Protein AF-A0A7V6G7B2-F1 (afdb_monomer)

Secondary structure (DSSP, 8-state):
--GGG-S-B-S-SSSSHHHHHHH-GGGGGSHHHHTT-BEES-TTB-TTS-BHHHHHGGG-HHHHHHHHHHHH-GGGS-TT---SS-EE--

Foldseek 3Di:
DCQLADLAAEADVDQALVVVCVVPVCNCSRNNSVVLLYKHQQQQQDPVRDGCCVVCVVVPVVLVVVLVCCSVPVVVDDPPDDRDGMDRHD

Structure (mmCIF, N/CA/C/O backbone):
data_AF-A0A7V6G7B2-F1
#
_entry.id   AF-A0A7V6G7B2-F1
#
loop_
_atom_site.group_PDB
_atom_site.id
_atom_site.type_symbol
_atom_site.label_atom_id
_atom_site.label_alt_id
_atom_site.label_comp_id
_atom_site.label_asym_id
_atom_site.label_entity_id
_atom_site.label_seq_id
_atom_site.pdbx_PDB_ins_code
_atom_site.Cartn_x
_atom_site.Cartn_y
_atom_site.Cartn_z
_atom_site.occupancy
_atom_site.B_iso_or_equiv
_atom_site.auth_seq_id
_atom_site.auth_comp_id
_atom_site.auth_asym_id
_atom_site.auth_atom_id
_atom_site.pdbx_PDB_model_num
ATOM 1 N N . HIS A 1 1 ? -19.817 12.888 3.927 1.00 49.16 1 HIS A N 1
ATOM 2 C CA . HIS A 1 1 ? -19.770 12.362 5.312 1.00 49.16 1 HIS A CA 1
ATOM 3 C C . HIS A 1 1 ? -19.268 10.916 5.469 1.00 49.16 1 HIS A C 1
ATOM 5 O O . HIS A 1 1 ? -18.979 10.541 6.598 1.00 49.16 1 HIS A O 1
ATOM 11 N N . HIS A 1 2 ? -19.105 10.104 4.412 1.00 60.56 2 HIS A N 1
ATOM 12 C CA . HIS A 1 2 ? -18.669 8.699 4.565 1.00 60.56 2 HIS A CA 1
ATOM 13 C C . HIS A 1 2 ? -17.145 8.478 4.540 1.00 60.56 2 HIS A C 1
ATOM 15 O O . HIS A 1 2 ? -16.680 7.482 5.079 1.00 60.56 2 HIS A O 1
ATOM 21 N N . PHE A 1 3 ? -16.366 9.417 3.990 1.00 61.47 3 PHE A N 1
ATOM 22 C CA . PHE A 1 3 ? -14.918 9.248 3.794 1.00 61.47 3 PHE A CA 1
ATOM 23 C C . PHE A 1 3 ? -14.135 9.058 5.105 1.00 61.47 3 PHE A C 1
ATOM 25 O O . PHE A 1 3 ? -13.314 8.156 5.206 1.00 61.47 3 PHE A O 1
ATOM 32 N N . ALA A 1 4 ? -14.462 9.822 6.154 1.00 74.56 4 ALA A N 1
ATOM 33 C CA . ALA A 1 4 ? -13.789 9.715 7.454 1.00 74.56 4 ALA A CA 1
ATOM 34 C C . ALA A 1 4 ? -14.009 8.364 8.169 1.00 74.56 4 ALA A C 1
ATOM 36 O O . ALA A 1 4 ? -13.291 8.049 9.115 1.00 74.56 4 ALA A O 1
ATOM 37 N N . LYS A 1 5 ? -15.000 7.567 7.739 1.00 85.31 5 LYS A N 1
ATOM 38 C CA . LYS A 1 5 ? -15.350 6.276 8.353 1.00 85.31 5 LYS A CA 1
ATOM 39 C C . LYS A 1 5 ? -14.755 5.064 7.631 1.00 85.31 5 LYS A C 1
ATOM 41 O O . LYS A 1 5 ? -14.954 3.955 8.115 1.00 85.31 5 LYS A O 1
ATOM 46 N N . ALA A 1 6 ? -14.074 5.254 6.500 1.00 90.38 6 ALA A N 1
ATOM 47 C CA . ALA A 1 6 ? -13.484 4.153 5.748 1.00 90.38 6 ALA A CA 1
ATOM 48 C C . ALA A 1 6 ? -12.397 3.438 6.570 1.00 90.38 6 ALA A C 1
ATOM 50 O O . ALA A 1 6 ? -11.550 4.088 7.182 1.00 90.38 6 ALA A O 1
ATOM 51 N N . ASP A 1 7 ? -12.417 2.104 6.564 1.00 92.12 7 ASP A N 1
ATOM 52 C CA . ASP A 1 7 ? -11.444 1.263 7.277 1.00 92.12 7 ASP A CA 1
ATOM 53 C C . ASP A 1 7 ? -10.065 1.243 6.610 1.00 92.12 7 ASP A C 1
ATOM 55 O O . ASP A 1 7 ? -9.058 0.956 7.252 1.00 92.12 7 ASP A O 1
ATOM 59 N N . VAL A 1 8 ? -10.014 1.520 5.307 1.00 93.44 8 VAL A N 1
ATOM 60 C CA . VAL A 1 8 ? -8.788 1.514 4.509 1.00 93.44 8 VAL A CA 1
ATOM 61 C C . VAL A 1 8 ? -8.743 2.759 3.639 1.00 93.44 8 VAL A C 1
ATOM 63 O O . VAL A 1 8 ? -9.739 3.136 3.024 1.00 93.44 8 VAL A O 1
ATOM 66 N N . TRP A 1 9 ? -7.566 3.372 3.558 1.00 94.81 9 TRP A N 1
ATOM 67 C CA . TRP A 1 9 ? -7.261 4.409 2.581 1.00 94.81 9 TRP A CA 1
ATOM 68 C C . TRP A 1 9 ? -6.222 3.878 1.593 1.00 94.81 9 TRP A C 1
ATOM 70 O O . TRP A 1 9 ? -5.070 3.657 1.954 1.00 94.81 9 TRP A O 1
ATOM 80 N N . LEU A 1 10 ?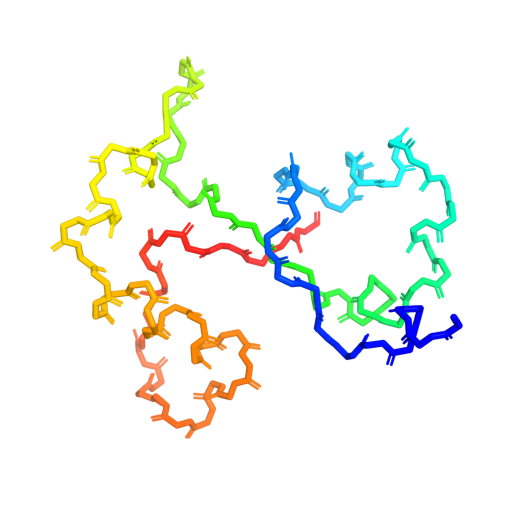 -6.640 3.680 0.342 1.00 93.88 10 LEU A N 1
ATOM 81 C CA . LEU A 1 10 ? -5.763 3.336 -0.779 1.00 93.88 10 LEU A CA 1
ATOM 82 C C . LEU A 1 10 ? -5.353 4.580 -1.576 1.00 93.88 10 LEU A C 1
ATOM 84 O O . LEU A 1 10 ? -6.140 5.516 -1.713 1.00 93.88 10 LEU A O 1
ATOM 88 N N . ASN A 1 11 ? -4.163 4.543 -2.175 1.00 93.12 11 ASN A N 1
ATOM 89 C CA . ASN A 1 11 ? -3.622 5.618 -3.010 1.00 93.12 11 ASN A CA 1
ATOM 90 C C . ASN A 1 11 ? -3.423 6.946 -2.252 1.00 93.12 11 ASN A C 1
ATOM 92 O O . ASN A 1 11 ? -3.773 8.020 -2.744 1.00 93.12 11 ASN A O 1
ATOM 96 N N . ALA A 1 12 ? -2.881 6.882 -1.034 1.00 94.19 12 ALA A N 1
ATOM 97 C CA . ALA A 1 12 ? -2.398 8.077 -0.353 1.00 94.19 12 ALA A CA 1
ATOM 98 C C . ALA A 1 12 ? -1.306 8.753 -1.208 1.00 94.19 12 ALA A C 1
ATOM 100 O O . ALA A 1 12 ? -0.465 8.048 -1.767 1.00 94.19 12 ALA A O 1
ATOM 101 N N . PRO A 1 13 ? -1.289 10.093 -1.317 1.00 91.44 13 PRO A N 1
ATOM 102 C CA . PRO A 1 13 ? -0.370 10.820 -2.198 1.00 91.44 13 PRO A CA 1
ATOM 103 C C . PRO A 1 13 ? 1.034 11.026 -1.598 1.00 91.44 13 PRO A C 1
ATOM 105 O O . PRO A 1 13 ? 1.819 11.804 -2.131 1.00 91.44 13 PRO A O 1
ATOM 108 N N . VAL A 1 14 ? 1.344 10.360 -0.483 1.00 91.75 14 VAL A N 1
ATOM 109 C CA . VAL A 1 14 ? 2.569 10.527 0.316 1.00 91.75 14 VAL A CA 1
ATOM 110 C C . VAL A 1 14 ? 3.141 9.180 0.750 1.00 91.75 14 VAL A C 1
ATOM 112 O O . VAL A 1 14 ? 2.442 8.163 0.728 1.00 91.75 14 VAL A O 1
ATOM 115 N N . ALA A 1 15 ? 4.410 9.172 1.159 1.00 88.06 15 ALA A N 1
ATOM 116 C CA . ALA A 1 15 ? 5.139 7.953 1.496 1.00 88.06 15 ALA A CA 1
ATOM 117 C C . ALA A 1 15 ? 5.114 7.619 3.001 1.00 88.06 15 ALA A C 1
ATOM 119 O O . ALA A 1 15 ? 5.451 6.495 3.375 1.00 88.06 15 ALA A O 1
ATOM 120 N N . SER A 1 16 ? 4.689 8.551 3.863 1.00 92.81 16 SER A N 1
ATOM 121 C CA . SER A 1 16 ? 4.599 8.348 5.320 1.00 92.81 16 SER A CA 1
ATOM 122 C C . SER A 1 16 ? 3.336 8.946 5.94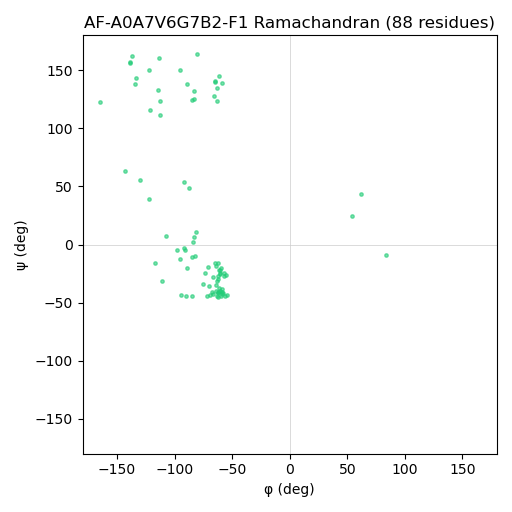3 1.00 92.81 16 SER A C 1
ATOM 124 O O . SER A 1 16 ? 2.746 9.887 5.409 1.00 92.81 16 SER A O 1
ATOM 126 N N . LEU A 1 17 ? 2.918 8.423 7.103 1.00 93.06 17 LEU A N 1
ATOM 127 C CA . LEU A 1 17 ? 1.785 8.991 7.843 1.00 93.06 17 LEU A CA 1
ATOM 128 C C . LEU A 1 17 ? 2.090 10.418 8.310 1.00 93.06 17 LEU A C 1
ATOM 130 O O . LEU A 1 17 ? 1.206 11.267 8.301 1.00 93.06 17 LEU A O 1
ATOM 134 N N . GLN A 1 18 ? 3.345 10.704 8.663 1.00 93.25 18 GLN A N 1
ATOM 135 C CA . GLN A 1 18 ? 3.748 12.044 9.084 1.00 93.25 18 GLN A CA 1
ATOM 136 C C . GLN A 1 18 ? 3.549 13.079 7.971 1.00 93.25 18 GLN A C 1
ATOM 138 O O . GLN A 1 18 ? 2.998 14.148 8.221 1.00 93.25 18 GLN A O 1
ATOM 143 N N . GLU A 1 19 ? 3.958 12.768 6.739 1.00 93.50 19 GLU A N 1
ATOM 144 C CA . GLU A 1 19 ? 3.718 13.642 5.585 1.00 93.50 19 GLU A CA 1
ATOM 145 C C . GLU A 1 19 ? 2.221 13.855 5.348 1.00 93.50 19 GLU A C 1
ATOM 147 O O . GLU A 1 19 ? 1.797 14.979 5.089 1.00 93.50 19 GLU A O 1
ATOM 152 N N . LEU A 1 20 ? 1.413 12.802 5.503 1.00 94.19 20 LEU A N 1
ATOM 153 C CA . LEU A 1 20 ? -0.039 12.888 5.371 1.00 94.1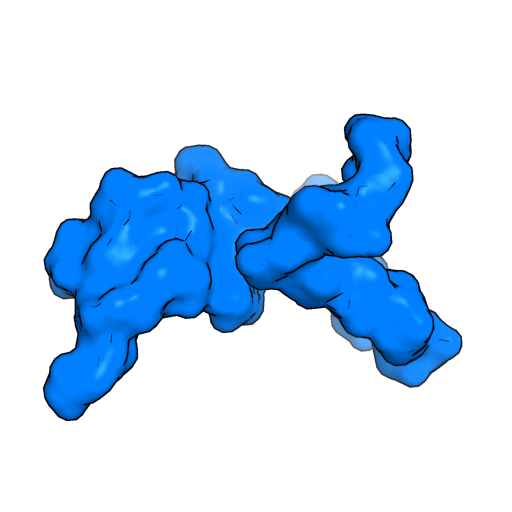9 20 LEU A CA 1
ATOM 154 C C . LEU A 1 20 ? -0.651 13.874 6.376 1.00 94.19 20 LEU A C 1
ATOM 156 O O . LEU A 1 20 ? -1.505 14.683 6.015 1.00 94.19 20 LEU A O 1
ATOM 160 N N . TYR A 1 21 ? -0.209 13.822 7.631 1.00 93.12 21 TYR A N 1
ATOM 161 C CA . TYR A 1 21 ? -0.671 14.730 8.679 1.00 93.12 21 TYR A CA 1
ATOM 162 C C . TYR A 1 21 ? -0.175 16.160 8.471 1.00 93.12 21 TYR A C 1
ATOM 164 O O . TYR A 1 21 ? -0.926 17.104 8.697 1.00 93.12 21 TYR A O 1
ATOM 172 N N . ASN A 1 22 ? 1.045 16.327 7.956 1.00 94.44 22 ASN A N 1
ATOM 173 C CA . ASN A 1 22 ? 1.586 17.640 7.611 1.00 94.44 22 ASN A CA 1
ATOM 174 C C . ASN A 1 22 ? 0.831 18.299 6.441 1.00 94.44 22 ASN A C 1
ATOM 176 O O . ASN A 1 22 ? 0.804 19.524 6.358 1.00 94.44 22 ASN A O 1
ATOM 180 N N . MET A 1 23 ? 0.228 17.515 5.535 1.00 92.75 23 MET A N 1
ATOM 181 C CA . MET A 1 23 ? -0.632 18.058 4.475 1.00 92.75 23 MET A CA 1
ATOM 182 C C . MET A 1 23 ? -1.924 18.660 5.035 1.00 92.75 23 MET A C 1
ATOM 184 O O . MET A 1 23 ? -2.385 19.684 4.538 1.00 92.75 23 MET A O 1
ATOM 188 N N . ASP A 1 24 ? -2.529 17.997 6.024 1.00 91.12 2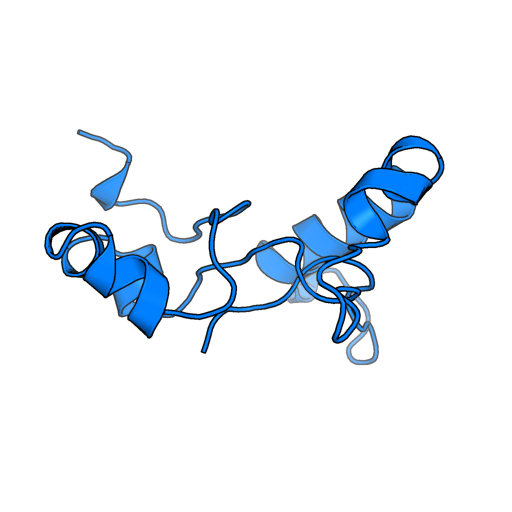4 ASP A N 1
ATOM 189 C CA . ASP A 1 24 ? -3.735 18.459 6.711 1.00 91.12 24 ASP A CA 1
ATOM 190 C C . ASP A 1 24 ? -3.930 17.677 8.019 1.00 91.12 24 ASP A C 1
ATOM 192 O O . ASP A 1 24 ? -4.090 16.451 8.012 1.00 91.12 24 ASP A O 1
ATOM 196 N N . GLU A 1 25 ? -3.991 18.384 9.146 1.00 90.31 25 GLU A N 1
ATOM 197 C CA . GLU A 1 25 ? -4.174 17.771 10.466 1.00 90.31 25 GLU A CA 1
ATOM 198 C C . GLU A 1 25 ? -5.493 16.986 10.574 1.00 90.31 25 GLU A C 1
ATOM 200 O O . GLU A 1 25 ? -5.603 16.033 11.349 1.00 90.31 25 GLU A O 1
ATOM 205 N N . ARG A 1 26 ? -6.507 17.312 9.758 1.00 91.00 26 ARG A N 1
ATOM 206 C CA . ARG A 1 26 ? -7.796 16.601 9.749 1.00 91.00 26 ARG A CA 1
ATOM 207 C C . ARG A 1 26 ? -7.663 15.145 9.314 1.00 91.00 26 ARG A C 1
ATOM 209 O O . ARG A 1 26 ? -8.556 14.357 9.626 1.00 91.00 26 ARG A O 1
ATOM 216 N N . HIS A 1 27 ? -6.570 14.752 8.655 1.00 91.38 27 HIS A N 1
ATOM 217 C CA . HIS A 1 27 ? -6.311 13.346 8.340 1.00 91.38 27 HIS A CA 1
ATOM 218 C C . HIS A 1 27 ? -6.198 12.475 9.602 1.00 91.38 27 HIS A C 1
ATOM 220 O O . HIS A 1 27 ? -6.557 11.300 9.547 1.00 91.38 27 HIS A O 1
ATOM 226 N N . HIS A 1 28 ? -5.832 13.040 10.763 1.00 88.88 28 HIS A N 1
ATOM 227 C CA . HIS A 1 28 ? -5.880 12.334 12.053 1.00 88.88 28 HIS A CA 1
ATOM 228 C C . HIS A 1 28 ? -7.294 11.891 12.463 1.00 88.88 28 HIS A C 1
ATOM 230 O O . HIS A 1 28 ? -7.454 10.984 13.283 1.00 88.88 28 HIS A O 1
ATOM 236 N N . LEU A 1 29 ? -8.338 12.519 11.916 1.00 89.94 29 LEU A N 1
ATOM 237 C CA . LEU A 1 29 ? -9.730 12.194 12.229 1.00 89.94 29 LEU A CA 1
ATOM 238 C C . LEU A 1 29 ? -10.244 10.987 11.437 1.00 89.94 29 LEU A C 1
ATOM 240 O O . LEU A 1 29 ? -11.354 10.519 11.693 1.00 89.94 29 LEU A O 1
ATOM 244 N N . PHE A 1 30 ? -9.488 10.500 10.449 1.00 91.69 30 PHE A N 1
ATOM 245 C CA . PHE A 1 30 ? -9.942 9.409 9.595 1.00 91.69 30 PHE A CA 1
ATOM 246 C C . PHE A 1 30 ? -9.676 8.074 10.279 1.00 91.69 30 PHE A C 1
ATOM 248 O O . PHE A 1 30 ? -8.567 7.807 10.743 1.00 91.69 30 PHE A O 1
ATOM 255 N N . LYS A 1 31 ? -10.688 7.203 10.288 1.00 93.69 31 LYS A N 1
ATOM 256 C CA . LYS A 1 31 ? -10.592 5.870 10.892 1.00 93.69 31 LYS A CA 1
ATOM 257 C C . LYS A 1 31 ? -9.411 5.069 10.330 1.00 93.69 31 LYS A C 1
ATOM 259 O O . LYS A 1 31 ? -8.652 4.486 11.099 1.00 93.69 31 LYS A O 1
ATOM 264 N N . SER A 1 32 ? -9.211 5.098 9.014 1.00 93.38 32 SER A N 1
ATOM 265 C CA . SER A 1 32 ? -8.079 4.452 8.340 1.00 93.38 32 SER A CA 1
ATOM 266 C C . SER A 1 32 ? -6.720 4.963 8.829 1.00 93.38 32 SER A C 1
ATOM 268 O O . SER A 1 32 ? -5.824 4.155 9.057 1.00 93.38 32 SER A O 1
ATOM 270 N N . ALA A 1 33 ? -6.561 6.270 9.054 1.00 92.25 33 ALA A N 1
ATOM 271 C CA . ALA A 1 33 ? -5.326 6.854 9.580 1.00 92.25 33 ALA A CA 1
ATOM 272 C C . ALA A 1 33 ? -5.081 6.461 11.046 1.00 92.25 33 ALA A C 1
ATOM 274 O O . ALA A 1 33 ? -3.984 6.029 11.393 1.00 92.25 33 ALA A O 1
ATOM 275 N N . GLN A 1 34 ? -6.122 6.502 11.883 1.00 91.88 34 GLN A N 1
ATOM 276 C CA . GLN A 1 34 ? -6.058 6.071 13.287 1.00 91.88 34 GLN A CA 1
ATOM 277 C C . GLN A 1 34 ? -5.702 4.586 13.427 1.00 91.88 34 GLN A C 1
ATOM 279 O O . GLN A 1 34 ? -4.951 4.204 14.318 1.00 91.88 34 GLN A O 1
ATOM 284 N N . GLN A 1 35 ? -6.210 3.745 12.525 1.00 93.00 35 GLN A N 1
ATOM 285 C CA . GLN A 1 35 ? -5.898 2.314 12.466 1.00 93.00 35 GLN A CA 1
ATOM 286 C C . GLN A 1 35 ? -4.599 2.013 11.698 1.00 93.00 35 GLN A C 1
ATOM 288 O O . GLN A 1 35 ? -4.252 0.847 11.500 1.00 93.00 35 GLN A O 1
ATOM 293 N N . GLN A 1 36 ? -3.896 3.050 11.231 1.00 93.00 36 GLN A N 1
ATOM 294 C CA . GLN A 1 36 ? -2.708 2.966 10.381 1.00 93.00 36 GLN A CA 1
ATOM 295 C C . GLN A 1 36 ? -2.925 2.139 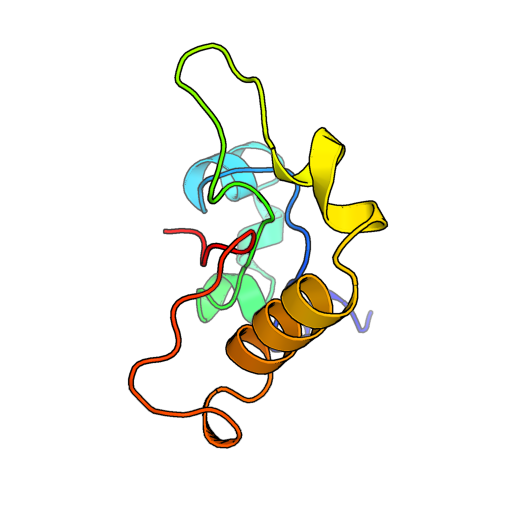9.102 1.00 93.00 36 GLN A C 1
ATOM 297 O O . GLN A 1 36 ? -1.983 1.607 8.534 1.00 93.00 36 GLN A O 1
ATOM 302 N N . ARG A 1 37 ? -4.160 2.007 8.616 1.00 95.25 37 ARG A N 1
ATOM 303 C CA . ARG A 1 37 ? -4.540 1.286 7.389 1.00 95.25 37 ARG A CA 1
ATOM 304 C C . ARG A 1 37 ? -4.547 2.234 6.186 1.00 95.25 37 ARG A C 1
ATOM 306 O O . ARG A 1 37 ? -5.544 2.355 5.471 1.00 95.25 37 ARG A O 1
ATOM 313 N N . VAL A 1 38 ? -3.429 2.927 5.990 1.00 96.06 38 VAL A N 1
ATOM 314 C CA . VAL A 1 38 ? -3.214 3.860 4.879 1.00 96.06 38 VAL A CA 1
ATOM 315 C C . VAL A 1 38 ? -2.123 3.310 3.975 1.00 96.06 38 VAL A C 1
ATOM 317 O O . VAL A 1 38 ? -1.073 2.884 4.457 1.00 96.06 38 VAL A O 1
ATOM 320 N N . TYR A 1 39 ? -2.375 3.315 2.671 1.00 96.50 39 TYR A N 1
ATOM 321 C CA . TYR A 1 39 ? -1.517 2.685 1.681 1.00 96.50 39 TYR A CA 1
ATOM 322 C C . TYR A 1 39 ? -1.263 3.605 0.490 1.00 96.50 39 TYR A C 1
ATOM 324 O O . TYR A 1 39 ? -2.162 4.316 0.040 1.00 96.50 39 TYR A O 1
ATOM 332 N N . GLY A 1 40 ? -0.051 3.550 -0.053 1.00 95.19 40 GLY A N 1
ATOM 333 C CA . GLY A 1 40 ? 0.375 4.340 -1.209 1.00 95.19 40 GLY A CA 1
ATOM 334 C C . GLY A 1 40 ? 1.220 3.510 -2.170 1.00 95.19 40 GLY A C 1
ATOM 335 O O . GLY A 1 40 ? 1.824 2.514 -1.774 1.00 95.19 40 GLY A O 1
ATOM 336 N N . PHE A 1 41 ? 1.279 3.908 -3.438 1.00 94.56 41 PHE A N 1
ATOM 337 C CA . PHE A 1 41 ? 2.009 3.175 -4.479 1.00 94.56 41 PHE A CA 1
ATOM 338 C C . PHE A 1 41 ? 3.484 3.588 -4.571 1.00 94.56 41 PHE A C 1
ATOM 340 O O . PHE A 1 41 ? 3.984 3.902 -5.646 1.00 94.56 41 PHE A O 1
ATOM 347 N N . 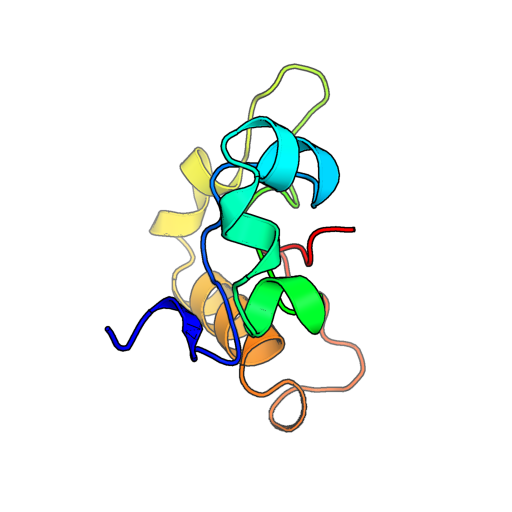PHE A 1 42 ? 4.185 3.639 -3.436 1.00 93.44 42 PHE A N 1
ATOM 348 C CA . PHE A 1 42 ? 5.563 4.143 -3.355 1.00 93.44 42 PHE A CA 1
ATOM 349 C C . PHE A 1 42 ? 6.621 3.052 -3.141 1.00 93.44 42 PHE A C 1
ATOM 351 O O . PHE A 1 42 ? 7.793 3.391 -2.970 1.00 93.44 42 PHE A O 1
ATOM 358 N N . ALA A 1 43 ? 6.255 1.762 -3.201 1.00 91.94 43 ALA A N 1
ATOM 359 C CA . ALA A 1 43 ? 7.161 0.640 -2.897 1.00 91.94 43 ALA A CA 1
ATOM 360 C C . ALA A 1 43 ? 8.431 0.623 -3.755 1.00 91.94 43 ALA A C 1
ATOM 362 O O . ALA A 1 43 ? 9.463 0.100 -3.341 1.00 91.94 43 ALA A O 1
ATOM 363 N N . ARG A 1 44 ? 8.353 1.182 -4.966 1.00 92.56 44 ARG A N 1
ATOM 364 C CA . ARG A 1 44 ? 9.423 1.146 -5.967 1.00 92.56 44 ARG A CA 1
ATOM 365 C C . ARG A 1 44 ? 9.851 2.545 -6.394 1.00 92.56 44 ARG A C 1
ATOM 367 O O . ARG A 1 44 ? 10.143 2.789 -7.563 1.00 92.56 44 ARG A O 1
ATOM 374 N N . THR A 1 45 ? 9.903 3.448 -5.419 1.00 91.94 45 THR A N 1
ATOM 375 C CA . THR A 1 45 ? 10.479 4.786 -5.573 1.00 91.94 45 THR A CA 1
ATOM 376 C C . THR A 1 45 ? 11.990 4.729 -5.343 1.00 91.94 45 THR A C 1
ATOM 378 O O . THR A 1 45 ? 12.455 4.266 -4.304 1.00 91.94 45 THR A O 1
ATOM 381 N N . LYS A 1 46 ? 12.778 5.188 -6.318 1.00 89.31 46 LYS A N 1
ATOM 382 C CA . LYS A 1 46 ? 14.240 5.314 -6.206 1.00 89.31 46 LYS A CA 1
ATOM 383 C C . LYS A 1 46 ? 14.614 6.593 -5.449 1.00 89.31 46 LYS A C 1
ATOM 385 O O . LYS A 1 46 ? 13.826 7.530 -5.385 1.00 89.31 46 LYS A O 1
ATOM 390 N N . ALA A 1 47 ? 15.862 6.688 -4.982 1.00 85.44 47 ALA A N 1
ATOM 391 C CA . ALA A 1 47 ? 16.384 7.888 -4.309 1.00 85.44 47 ALA A CA 1
ATOM 392 C C . ALA A 1 47 ? 16.252 9.182 -5.144 1.00 85.44 47 ALA A C 1
ATOM 394 O O . ALA A 1 47 ? 16.143 10.265 -4.583 1.00 85.44 47 ALA A O 1
ATOM 395 N N . GLY A 1 48 ? 16.222 9.071 -6.478 1.00 85.56 48 GLY A N 1
ATOM 396 C CA . GLY A 1 48 ? 15.983 10.196 -7.391 1.00 85.56 48 GLY A CA 1
ATOM 397 C C . GLY A 1 48 ? 14.508 10.561 -7.614 1.00 85.56 48 GLY A C 1
ATOM 398 O O . GLY A 1 48 ? 14.228 11.350 -8.507 1.00 85.56 48 GLY A O 1
ATOM 399 N N . GLY A 1 49 ? 13.560 9.958 -6.887 1.00 83.00 49 GLY A N 1
ATOM 400 C CA . GLY A 1 49 ? 12.120 10.237 -6.997 1.00 83.00 49 GLY A CA 1
ATOM 401 C C . GLY A 1 49 ? 11.386 9.498 -8.124 1.00 83.00 49 GLY A C 1
ATOM 402 O O . GLY A 1 49 ? 10.158 9.504 -8.157 1.00 83.00 49 GLY A O 1
ATOM 403 N N . ALA A 1 50 ? 12.105 8.813 -9.019 1.00 88.06 50 ALA A N 1
ATOM 404 C CA . ALA A 1 50 ? 11.498 7.966 -10.046 1.00 88.06 50 ALA A CA 1
ATOM 405 C C . ALA A 1 50 ? 10.785 6.766 -9.407 1.00 88.06 50 ALA A C 1
ATOM 407 O O . ALA A 1 50 ? 11.395 6.036 -8.620 1.00 88.06 50 ALA A O 1
ATOM 408 N N . ASN A 1 51 ? 9.518 6.553 -9.758 1.00 91.12 51 ASN A N 1
ATOM 409 C CA . ASN A 1 51 ? 8.686 5.492 -9.203 1.00 91.12 51 ASN A CA 1
ATOM 410 C C . ASN A 1 51 ? 8.175 4.566 -10.315 1.00 91.12 51 ASN A C 1
ATOM 412 O O . ASN A 1 51 ? 7.388 4.978 -11.165 1.00 91.12 51 ASN A O 1
ATOM 416 N N . ASP A 1 52 ? 8.609 3.303 -10.260 1.00 91.06 52 ASP A N 1
ATOM 417 C CA . ASP A 1 52 ? 8.300 2.255 -11.247 1.00 91.06 52 ASP A CA 1
ATOM 418 C C . ASP A 1 52 ? 6.796 1.958 -11.359 1.00 91.06 52 ASP A C 1
ATOM 420 O O . ASP A 1 52 ? 6.340 1.478 -12.392 1.00 91.06 52 ASP A O 1
ATOM 424 N N . PHE A 1 53 ? 5.989 2.272 -10.337 1.00 90.50 53 PHE A N 1
ATOM 425 C CA . PHE A 1 53 ? 4.534 2.146 -10.450 1.00 90.50 53 PHE A CA 1
ATOM 426 C C . PHE A 1 53 ? 3.987 2.947 -11.639 1.00 90.50 53 PHE A C 1
ATOM 428 O O . PHE A 1 53 ? 3.207 2.422 -12.429 1.00 90.50 53 PHE A O 1
ATOM 435 N N . TRP A 1 54 ? 4.447 4.186 -11.820 1.00 89.38 54 TRP A N 1
ATOM 436 C CA . TRP A 1 54 ? 3.976 5.045 -12.910 1.00 89.38 54 TRP A CA 1
ATOM 437 C C . TRP A 1 54 ? 4.459 4.588 -14.288 1.00 89.38 54 TRP A C 1
ATOM 439 O O . TRP A 1 54 ? 3.865 4.960 -15.296 1.00 89.38 54 TRP A O 1
ATOM 449 N N . GLU A 1 55 ? 5.513 3.774 -14.331 1.00 89.38 55 GLU A N 1
ATOM 450 C CA . GLU A 1 55 ? 6.135 3.299 -15.565 1.00 89.38 55 GLU A CA 1
ATOM 451 C C . GLU A 1 55 ? 5.578 1.935 -16.002 1.00 89.38 55 GLU A C 1
ATOM 453 O O . GLU A 1 55 ? 5.296 1.739 -17.183 1.00 89.38 55 GLU A O 1
ATOM 458 N N . SER A 1 56 ? 5.393 0.988 -15.070 1.00 92.00 56 SER A N 1
ATOM 459 C CA . SER A 1 56 ? 5.099 -0.415 -15.400 1.00 92.00 56 SER A CA 1
ATOM 460 C C . SER A 1 56 ? 3.743 -0.941 -14.924 1.00 92.00 56 SER A C 1
ATOM 462 O O . SER A 1 56 ? 3.293 -1.970 -15.430 1.00 92.00 56 SER A O 1
ATOM 464 N N . ALA A 1 57 ? 3.045 -0.269 -14.001 1.00 92.25 57 ALA A N 1
ATOM 465 C CA . ALA A 1 57 ? 1.814 -0.819 -13.419 1.00 92.25 57 ALA A CA 1
ATOM 466 C C . ALA A 1 57 ? 0.686 -1.013 -14.443 1.00 92.25 57 ALA A C 1
ATOM 468 O O . ALA A 1 57 ? -0.082 -1.967 -14.339 1.00 92.25 57 ALA A O 1
ATOM 469 N N . VAL A 1 58 ? 0.622 -0.160 -15.472 1.00 92.06 58 VAL A N 1
ATOM 470 C CA . VAL A 1 58 ? -0.368 -0.273 -16.559 1.00 92.06 58 VAL A CA 1
ATOM 471 C C . VAL A 1 58 ? -0.227 -1.577 -17.352 1.00 92.06 58 VAL A C 1
ATOM 473 O O . VAL A 1 58 ? -1.219 -2.112 -17.838 1.00 92.06 58 VAL A O 1
ATOM 476 N N . ALA A 1 59 ? 0.991 -2.116 -17.445 1.00 94.69 59 ALA A N 1
ATOM 477 C CA . ALA A 1 59 ? 1.266 -3.390 -18.103 1.00 94.69 59 ALA A CA 1
ATOM 478 C C . ALA A 1 59 ? 1.042 -4.601 -17.178 1.00 94.69 59 ALA A C 1
ATOM 480 O O . ALA A 1 59 ? 1.031 -5.736 -17.6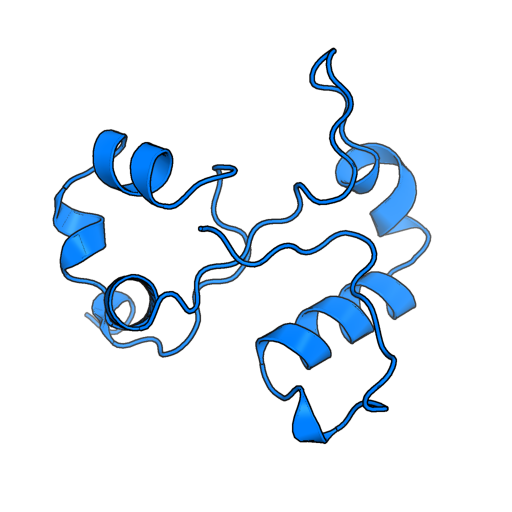52 1.00 94.69 59 ALA A O 1
ATOM 481 N N . HIS A 1 60 ? 0.854 -4.372 -15.874 1.00 94.75 60 HIS A N 1
ATOM 482 C CA . HIS A 1 60 ? 0.730 -5.412 -14.849 1.00 94.75 60 HIS A CA 1
ATOM 483 C C . HIS A 1 60 ? -0.501 -5.215 -13.943 1.00 94.75 60 HIS A C 1
ATOM 485 O O . HIS A 1 60 ? -0.362 -5.154 -12.714 1.00 94.75 60 HIS A O 1
ATOM 491 N N . PRO A 1 61 ? -1.720 -5.117 -14.510 1.00 94.00 61 PRO A N 1
ATOM 492 C CA . PRO A 1 61 ? -2.940 -4.921 -13.725 1.00 94.00 61 PRO A CA 1
ATOM 493 C C . PRO A 1 61 ? -3.226 -6.087 -12.768 1.00 94.00 61 PRO A C 1
ATOM 495 O O . PRO A 1 61 ? -3.830 -5.886 -11.717 1.00 94.00 61 PRO A O 1
ATOM 498 N N . ASP A 1 62 ? -2.765 -7.295 -13.092 1.00 95.50 62 ASP A N 1
ATOM 499 C CA . ASP A 1 62 ? -2.856 -8.481 -12.242 1.00 95.50 62 ASP A CA 1
ATOM 500 C C . ASP A 1 62 ? -2.052 -8.323 -10.943 1.00 95.50 62 ASP A C 1
ATOM 502 O O . ASP A 1 62 ? -2.530 -8.691 -9.869 1.00 95.50 62 ASP A O 1
ATOM 506 N N . ILE A 1 63 ? -0.860 -7.724 -11.018 1.00 95.75 63 ILE A N 1
ATOM 507 C CA . ILE A 1 63 ? -0.031 -7.449 -9.840 1.00 95.75 63 ILE A CA 1
ATOM 508 C C . ILE A 1 63 ? -0.648 -6.323 -9.009 1.00 95.75 63 ILE A C 1
ATOM 510 O O . ILE A 1 63 ? -0.747 -6.443 -7.791 1.00 95.75 63 ILE A O 1
ATOM 514 N N . VAL A 1 64 ? -1.113 -5.250 -9.659 1.00 95.69 64 VAL A N 1
ATOM 515 C CA . VAL A 1 64 ? -1.795 -4.144 -8.965 1.00 95.69 64 VAL A CA 1
ATOM 516 C C . VAL A 1 64 ? -3.025 -4.653 -8.215 1.00 95.69 64 VAL A C 1
ATOM 518 O O . VAL A 1 64 ? -3.245 -4.277 -7.065 1.00 95.69 64 VAL A O 1
ATOM 521 N N . LEU A 1 65 ? -3.805 -5.547 -8.828 1.00 95.56 65 LEU A N 1
ATOM 522 C CA . LEU A 1 65 ? -4.961 -6.150 -8.178 1.00 95.56 65 LEU A CA 1
ATOM 523 C C . LEU A 1 65 ? -4.556 -6.988 -6.960 1.00 95.56 65 LEU A C 1
ATOM 525 O O . LEU A 1 65 ? -5.178 -6.847 -5.911 1.00 95.56 65 LEU A O 1
ATOM 529 N N . LYS A 1 66 ? -3.507 -7.814 -7.061 1.00 96.25 66 LYS A N 1
ATOM 530 C CA . LYS A 1 66 ? -3.006 -8.601 -5.919 1.00 96.25 66 LYS A CA 1
ATOM 531 C C . LYS A 1 66 ? -2.530 -7.714 -4.766 1.00 96.25 66 LYS A C 1
ATOM 533 O O . LYS A 1 66 ? -2.853 -7.999 -3.619 1.00 96.25 66 LYS A O 1
ATOM 538 N N . ASP A 1 67 ? -1.848 -6.609 -5.053 1.00 96.69 67 ASP A N 1
ATOM 539 C CA . ASP A 1 67 ? -1.449 -5.629 -4.037 1.00 96.69 67 ASP A CA 1
ATOM 540 C C . ASP A 1 67 ? -2.655 -4.990 -3.333 1.00 96.69 67 ASP A C 1
ATOM 542 O O . ASP A 1 67 ? -2.651 -4.802 -2.116 1.00 96.69 67 ASP A O 1
ATOM 546 N N . VAL A 1 68 ? -3.709 -4.670 -4.089 1.00 96.00 68 VAL A N 1
ATOM 547 C CA . VAL A 1 68 ? -4.960 -4.146 -3.524 1.00 96.00 68 VAL A CA 1
ATOM 548 C C . VAL A 1 68 ? -5.655 -5.206 -2.669 1.00 96.00 68 VAL A C 1
ATOM 550 O O . VAL A 1 68 ? -6.094 -4.890 -1.563 1.00 96.00 68 VAL A O 1
ATOM 553 N N . VAL A 1 69 ? -5.709 -6.462 -3.124 1.00 96.06 69 VAL A N 1
ATOM 554 C CA . VAL A 1 69 ? -6.23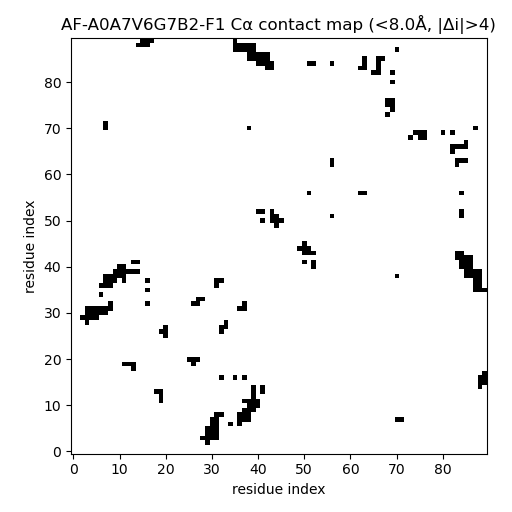1 -7.581 -2.322 1.00 96.06 69 VAL A CA 1
ATOM 555 C C . VAL A 1 69 ? -5.432 -7.719 -1.031 1.00 96.06 69 VAL A C 1
ATOM 557 O O . VAL A 1 69 ? -6.038 -7.824 0.025 1.00 96.06 69 VAL A O 1
ATOM 560 N N . TRP A 1 70 ? -4.105 -7.611 -1.069 1.00 95.56 70 TRP A N 1
ATOM 561 C CA . TRP A 1 70 ? -3.270 -7.662 0.133 1.00 95.56 70 TRP A CA 1
ATOM 562 C C . TRP A 1 70 ? -3.614 -6.567 1.156 1.00 95.56 70 TRP A C 1
ATOM 564 O O . TRP A 1 70 ? -3.627 -6.820 2.360 1.00 95.56 70 TRP A O 1
ATOM 574 N N . ALA A 1 71 ? -3.935 -5.351 0.709 1.00 94.69 71 ALA A N 1
ATOM 575 C CA . ALA A 1 71 ? -4.321 -4.268 1.616 1.00 94.69 71 ALA A CA 1
ATOM 576 C C . ALA A 1 71 ? -5.746 -4.414 2.181 1.00 94.69 71 ALA A C 1
ATOM 578 O O . ALA A 1 71 ? -6.008 -4.006 3.318 1.00 94.69 71 ALA A O 1
ATOM 579 N N . LEU A 1 72 ? -6.673 -4.962 1.392 1.00 94.38 72 LEU A N 1
ATOM 580 C CA . LEU A 1 72 ? -8.089 -5.062 1.757 1.00 94.38 72 LEU A CA 1
ATOM 581 C C . LEU A 1 72 ? -8.425 -6.365 2.491 1.00 94.38 72 LEU A C 1
ATOM 583 O O . LEU A 1 72 ? -9.114 -6.319 3.507 1.00 94.38 72 LEU A O 1
ATOM 587 N N . HIS A 1 73 ? -7.908 -7.481 1.987 1.00 93.81 73 HIS A N 1
ATOM 588 C CA . HIS A 1 73 ? -8.222 -8.857 2.365 1.00 93.81 73 HIS A CA 1
ATOM 589 C C . HIS A 1 73 ? -6.960 -9.743 2.331 1.00 93.81 73 HIS A C 1
ATOM 591 O O . HIS A 1 73 ? -6.870 -10.659 1.504 1.00 93.81 73 HIS A O 1
ATOM 597 N N . PRO A 1 74 ? -5.947 -9.472 3.180 1.00 91.75 74 PRO A N 1
ATOM 598 C CA . PRO A 1 74 ? -4.712 -10.257 3.204 1.00 91.75 74 PRO A CA 1
ATOM 599 C C . PRO A 1 74 ? -4.956 -11.753 3.454 1.00 91.75 74 PRO A C 1
ATOM 601 O O . PRO A 1 74 ? -4.166 -12.570 3.001 1.00 91.75 74 PRO A O 1
ATOM 604 N N . GLU A 1 75 ? -6.068 -12.120 4.098 1.00 93.12 75 GLU A N 1
ATOM 605 C CA . GLU A 1 75 ? -6.492 -13.502 4.350 1.00 93.12 75 GLU A CA 1
ATOM 606 C C . GLU A 1 75 ? -6.763 -14.335 3.086 1.00 93.12 75 GLU A C 1
ATOM 608 O O . GLU A 1 75 ? -6.857 -15.557 3.164 1.00 93.12 75 GLU A O 1
ATOM 613 N N . LEU A 1 76 ? -6.918 -13.690 1.925 1.00 94.00 76 LEU A N 1
ATOM 614 C CA . LEU A 1 76 ? -7.148 -14.358 0.641 1.00 94.00 76 LEU A CA 1
ATOM 615 C C . LEU A 1 76 ? -5.850 -14.680 -0.114 1.00 94.00 76 LEU A C 1
ATOM 617 O O . LEU A 1 76 ? -5.903 -15.285 -1.186 1.00 94.00 76 LEU A O 1
ATOM 621 N N . LEU A 1 77 ? -4.698 -14.249 0.402 1.00 92.88 77 LEU A N 1
ATOM 622 C CA . LEU A 1 77 ? -3.391 -14.446 -0.215 1.00 92.88 77 LEU A CA 1
ATOM 623 C C . LEU A 1 77 ? -2.528 -15.379 0.631 1.00 92.88 77 LEU A C 1
ATOM 625 O O . LEU A 1 77 ? -2.766 -15.571 1.819 1.00 92.88 77 LEU A O 1
ATOM 629 N N . SER A 1 78 ? -1.506 -15.954 0.000 1.00 90.38 78 SER A N 1
ATOM 630 C CA . SER A 1 78 ? -0.486 -16.723 0.708 1.00 90.38 78 SER A CA 1
ATOM 631 C C . SER A 1 78 ? 0.255 -15.846 1.721 1.00 90.38 78 SER A C 1
ATOM 633 O O . SER A 1 78 ? 0.536 -14.678 1.440 1.00 90.38 78 SER A O 1
ATOM 635 N N . ASP A 1 79 ? 0.637 -16.429 2.859 1.00 86.56 79 ASP A N 1
ATOM 636 C CA . ASP A 1 79 ? 1.345 -15.731 3.946 1.00 86.56 79 ASP A CA 1
ATOM 637 C C . ASP A 1 79 ? 2.694 -15.120 3.513 1.00 86.56 79 ASP A C 1
ATOM 639 O O . ASP A 1 79 ? 3.215 -14.211 4.161 1.00 86.56 79 ASP A O 1
ATOM 643 N N . ASP A 1 80 ? 3.272 -15.603 2.412 1.00 91.62 80 ASP A N 1
ATOM 644 C CA . ASP A 1 80 ? 4.529 -15.131 1.834 1.00 91.62 80 ASP A CA 1
ATOM 645 C C . ASP A 1 80 ? 4.351 -14.025 0.779 1.00 91.62 80 ASP A C 1
ATOM 647 O O . ASP A 1 80 ? 5.348 -13.484 0.290 1.00 91.62 80 ASP A O 1
ATOM 651 N N . TYR A 1 81 ? 3.113 -13.637 0.444 1.00 94.31 81 TYR A N 1
ATOM 652 C CA . TYR A 1 81 ? 2.868 -12.591 -0.546 1.00 94.31 81 TYR A CA 1
ATOM 653 C C . TYR A 1 81 ? 3.444 -11.245 -0.090 1.00 94.31 81 TYR A C 1
ATOM 655 O O . TYR A 1 81 ? 3.082 -10.705 0.957 1.00 94.31 81 TYR A O 1
ATOM 663 N N . GLN A 1 82 ? 4.311 -10.671 -0.925 1.00 93.88 82 GLN A N 1
ATOM 664 C CA . GLN A 1 82 ? 4.857 -9.330 -0.740 1.00 93.88 82 GLN A CA 1
ATOM 665 C C . GLN A 1 82 ? 4.325 -8.407 -1.841 1.00 93.88 82 GLN A C 1
ATOM 667 O O . GLN A 1 82 ? 4.520 -8.714 -3.022 1.00 93.88 82 GLN A O 1
ATOM 672 N N . PRO A 1 83 ? 3.676 -7.280 -1.492 1.00 94.81 83 PRO A N 1
ATOM 673 C CA . PRO A 1 83 ? 3.159 -6.358 -2.490 1.00 94.81 83 PRO A CA 1
ATOM 674 C C . PRO A 1 83 ? 4.297 -5.724 -3.298 1.00 94.81 83 PRO A C 1
ATOM 676 O O . PRO A 1 83 ? 5.349 -5.375 -2.756 1.00 94.81 83 PRO A O 1
ATOM 679 N N . LYS A 1 84 ? 4.100 -5.573 -4.612 1.00 95.44 84 LYS A N 1
ATOM 680 C CA . LYS A 1 84 ? 5.148 -5.079 -5.523 1.00 95.44 84 LYS A CA 1
ATOM 681 C C . LYS A 1 84 ? 5.210 -3.557 -5.571 1.00 95.44 84 LYS A C 1
ATOM 683 O O . LYS A 1 84 ? 6.299 -2.993 -5.603 1.00 95.44 84 LYS A O 1
ATOM 688 N N . TYR A 1 85 ? 4.062 -2.903 -5.661 1.00 95.31 85 TYR A N 1
ATOM 689 C CA . TYR A 1 85 ? 3.909 -1.466 -5.867 1.00 95.31 85 TYR A CA 1
ATOM 690 C C . TYR A 1 85 ? 3.349 -0.758 -4.633 1.00 95.31 85 TYR A C 1
ATOM 692 O O . TYR A 1 85 ? 3.679 0.406 -4.392 1.00 95.31 85 TYR A O 1
ATOM 700 N N . LEU A 1 86 ? 2.518 -1.446 -3.852 1.00 95.38 86 LEU A N 1
ATOM 701 C CA . LEU A 1 86 ? 1.825 -0.875 -2.703 1.00 95.38 86 LEU A CA 1
ATOM 702 C C . LEU A 1 86 ? 2.646 -0.996 -1.409 1.00 95.38 86 LEU A C 1
ATOM 704 O O . LEU A 1 86 ? 3.212 -2.042 -1.108 1.00 95.38 86 LEU A O 1
ATOM 708 N N . ILE A 1 87 ? 2.661 0.067 -0.605 1.00 94.56 87 ILE A N 1
ATOM 709 C 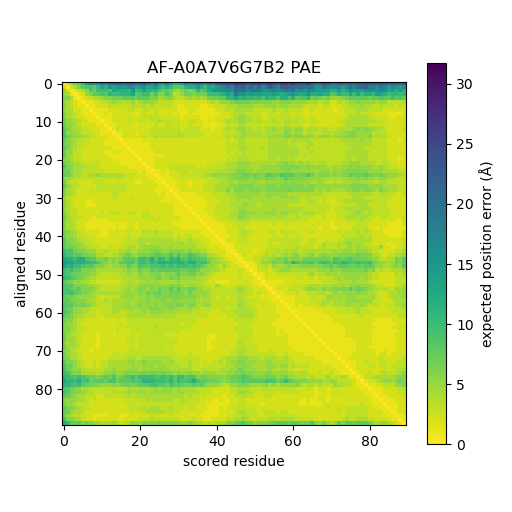CA . ILE A 1 87 ? 3.187 0.069 0.766 1.00 94.56 87 ILE A CA 1
ATOM 710 C C . ILE A 1 87 ? 2.112 0.500 1.748 1.00 94.56 87 ILE A C 1
ATOM 712 O O . ILE A 1 87 ? 1.256 1.318 1.419 1.00 94.56 87 ILE A O 1
ATOM 716 N N . LYS A 1 88 ? 2.204 -0.003 2.978 1.00 95.38 88 LYS A N 1
ATOM 717 C CA . LYS A 1 88 ? 1.510 0.565 4.134 1.00 95.38 88 LYS A CA 1
ATOM 718 C C . LYS A 1 88 ? 2.348 1.720 4.682 1.00 95.38 88 LYS A C 1
ATOM 720 O O . LYS A 1 88 ? 3.527 1.517 4.981 1.00 95.38 88 LYS A O 1
ATOM 725 N N . LEU A 1 89 ? 1.756 2.905 4.801 1.00 93.94 89 LEU A N 1
ATOM 726 C CA . LEU A 1 89 ? 2.427 4.070 5.375 1.00 93.94 89 LEU A CA 1
ATOM 727 C C . LEU A 1 89 ? 2.739 3.795 6.853 1.00 93.94 89 LEU A C 1
ATOM 729 O O . LEU A 1 89 ? 1.941 3.174 7.563 1.00 93.94 89 LEU A O 1
ATOM 733 N N . LYS A 1 90 ? 3.913 4.248 7.289 1.00 88.38 90 LYS A N 1
ATOM 734 C CA . LYS A 1 90 ? 4.369 4.186 8.680 1.00 88.38 90 LYS A CA 1
ATOM 735 C C . LYS A 1 90 ? 4.408 5.580 9.284 1.00 88.38 90 LYS A C 1
ATOM 737 O O . LYS A 1 90 ? 4.616 6.547 8.510 1.00 88.38 90 LYS A O 1
#

Solvent-accessible surface area (backbone atoms only — not comparable to full-atom values): 5234 Å² total; per-residue (Å²): 135,66,74,48,66,35,72,62,39,76,69,44,97,49,81,32,48,65,56,47,36,72,75,38,66,70,48,65,69,20,44,8,53,70,68,52,36,31,24,13,66,56,58,45,49,46,98,86,68,55,42,50,46,85,75,47,40,86,83,34,56,70,56,55,49,50,30,50,39,51,76,77,44,47,88,81,51,64,95,80,71,73,56,72,38,47,35,72,36,93

pLDDT: mean 91.23, std 7.23, range [49.16, 96.69]

Sequence (90 aa):
HHFAKADVWLNAPVASLQELYNMDERHHLFKSAQQQRVYGFFARTKAGGANDFWESAVAHPDIVLKDVVWALHPELLSDDYQPKYLIKLK

Radius of gyration: 13.59 Å; Cα contacts (8 Å, |Δi|>4): 129; chains: 1; bounding box: 36×35×31 Å

Mean predicted aligned error: 3.87 Å